Protein AF-A0A2N9M4E9-F1 (afdb_monomer_lite)

Secondary structure (DSSP, 8-state):
-HHHHHHHHHHHHHHHHHHHHHHHHHT-HHHHHHHHTTS-TTHHHHS-HHHHHHHHS-----TTSPPPP-EEE-TTSS-EEEGGGGTTTS----------

Sequence (100 aa):
MQILKSVVWYVALVYVLMLVALFGVMRQPALFGQVMSKVPRPLFMVIPFKQMWFLARSGHLQVGDPAPEFSLPTADRKARVRLSSFRGHKPVVLIFGSYT

Foldseek 3Di:
DVVVVVVVVVVVVVVVVVLVVLLVQLLPPVSNVVVVVPDDPVVPVVHPCVVSNCVSPPDPDDPPDDDDWDWAADPVNPDIDIPVVCPPPDDDDDDDDDPD

Structure (mmCIF, N/CA/C/O backbone):
data_AF-A0A2N9M4E9-F1
#
_entry.id   AF-A0A2N9M4E9-F1
#
loop_
_atom_site.group_PDB
_atom_site.id
_atom_site.type_symbol
_atom_site.label_atom_id
_atom_site.label_alt_id
_atom_site.label_comp_id
_atom_site.label_asym_id
_atom_site.label_entity_id
_atom_site.label_seq_id
_atom_site.pdbx_PDB_ins_code
_atom_site.Cartn_x
_atom_site.Cartn_y
_atom_site.Cartn_z
_atom_site.occupancy
_atom_site.B_iso_or_equiv
_atom_site.auth_seq_id
_atom_site.auth_comp_id
_atom_site.auth_asym_id
_atom_site.auth_atom_id
_atom_site.pdbx_PDB_model_num
ATOM 1 N N . MET A 1 1 ? 14.768 -7.145 -41.530 1.00 62.28 1 MET A N 1
ATOM 2 C CA . MET A 1 1 ? 14.087 -7.938 -40.474 1.00 62.28 1 MET A CA 1
ATOM 3 C C . MET A 1 1 ? 14.851 -8.004 -39.145 1.00 62.28 1 MET A C 1
ATOM 5 O O . MET A 1 1 ? 14.197 -8.018 -38.113 1.00 62.28 1 MET A O 1
ATOM 9 N N . GLN A 1 2 ? 16.193 -8.028 -39.117 1.00 78.44 2 GLN A N 1
ATOM 10 C CA . GLN A 1 2 ? 16.948 -8.081 -37.850 1.00 78.44 2 GLN A CA 1
ATOM 11 C C . GLN A 1 2 ? 16.884 -6.791 -37.016 1.00 78.44 2 GLN A C 1
ATOM 13 O O . GLN A 1 2 ? 16.671 -6.869 -35.814 1.00 78.44 2 GLN A O 1
ATOM 18 N N . ILE A 1 3 ? 16.959 -5.616 -37.648 1.00 82.81 3 ILE A N 1
ATOM 19 C CA . ILE A 1 3 ? 16.890 -4.319 -36.946 1.00 82.81 3 ILE A CA 1
ATOM 20 C C . ILE A 1 3 ? 15.565 -4.169 -36.184 1.00 82.81 3 ILE A C 1
ATOM 22 O O . ILE A 1 3 ? 15.564 -3.811 -35.012 1.00 82.81 3 ILE A O 1
ATOM 26 N N . LEU A 1 4 ? 14.443 -4.532 -36.815 1.00 86.75 4 LEU A N 1
ATOM 27 C CA . LEU A 1 4 ? 13.124 -4.499 -36.177 1.00 86.75 4 LEU A CA 1
ATOM 28 C C . LEU A 1 4 ? 13.061 -5.414 -34.944 1.00 86.75 4 LEU A C 1
ATOM 30 O O . LEU A 1 4 ? 12.515 -5.021 -33.919 1.00 86.75 4 LEU A O 1
ATOM 34 N N . LYS A 1 5 ? 13.666 -6.607 -35.015 1.00 87.94 5 LYS A N 1
ATOM 35 C CA . LYS A 1 5 ? 13.739 -7.533 -33.875 1.00 87.94 5 LYS A CA 1
ATOM 36 C C . LYS A 1 5 ? 14.551 -6.944 -32.721 1.00 87.94 5 LYS A C 1
ATOM 38 O O . LYS A 1 5 ? 14.109 -7.033 -31.582 1.00 87.94 5 LYS A O 1
ATOM 43 N N . SER A 1 6 ? 15.693 -6.319 -33.005 1.00 87.31 6 SER A N 1
ATOM 44 C CA . SER A 1 6 ? 16.509 -5.667 -31.975 1.00 87.31 6 SER A CA 1
ATOM 45 C C . SER A 1 6 ? 15.758 -4.513 -31.315 1.00 87.31 6 SER A C 1
ATOM 47 O O . SER A 1 6 ? 15.732 -4.430 -30.093 1.00 87.31 6 SER A O 1
ATOM 49 N N . VAL A 1 7 ? 15.083 -3.667 -32.101 1.00 92.50 7 VAL A N 1
ATOM 50 C CA . VAL A 1 7 ? 14.274 -2.554 -31.574 1.00 92.50 7 VAL A CA 1
ATOM 51 C C . VAL A 1 7 ? 13.167 -3.065 -30.654 1.00 92.50 7 VAL A C 1
ATOM 53 O O . VAL A 1 7 ? 13.020 -2.561 -29.544 1.00 92.50 7 VAL A O 1
ATOM 56 N N . VAL A 1 8 ? 12.432 -4.099 -31.070 1.00 93.69 8 VAL A N 1
ATOM 57 C CA . VAL A 1 8 ? 11.392 -4.717 -30.233 1.00 93.69 8 VAL A CA 1
ATOM 58 C C . VAL A 1 8 ? 11.981 -5.249 -28.926 1.00 93.69 8 VAL A C 1
ATOM 60 O O . VAL A 1 8 ? 11.409 -5.017 -27.863 1.00 93.69 8 VAL A O 1
ATOM 63 N N . TRP A 1 9 ? 13.147 -5.898 -28.975 1.00 94.69 9 TRP A N 1
ATOM 64 C CA . TRP A 1 9 ? 13.831 -6.378 -27.775 1.00 94.69 9 TRP A CA 1
ATOM 65 C C . TRP A 1 9 ? 14.260 -5.253 -26.834 1.00 94.69 9 TRP A C 1
ATOM 67 O O . TRP A 1 9 ? 14.056 -5.373 -25.628 1.00 94.69 9 TRP A O 1
ATOM 77 N N . TYR A 1 10 ? 14.800 -4.149 -27.355 1.00 94.94 10 TYR A N 1
ATOM 78 C CA . TYR A 1 10 ? 15.162 -2.992 -26.532 1.00 94.94 10 TYR A CA 1
ATOM 79 C C . TYR A 1 10 ? 13.940 -2.369 -25.860 1.00 94.94 10 TYR A C 1
ATOM 81 O O . TYR A 1 10 ? 13.980 -2.077 -24.666 1.00 94.94 10 TYR A O 1
ATOM 89 N N . VAL A 1 11 ? 12.838 -2.214 -26.595 1.00 94.31 11 VAL A N 1
ATOM 90 C CA . VAL A 1 11 ? 11.585 -1.694 -26.033 1.00 94.31 11 VAL A CA 1
ATOM 91 C C . VAL A 1 11 ? 11.056 -2.625 -24.942 1.00 94.31 11 VAL A C 1
ATOM 93 O O . VAL A 1 11 ? 10.702 -2.157 -23.861 1.00 94.31 11 VAL A O 1
ATOM 96 N N . ALA A 1 12 ? 11.058 -3.938 -25.183 1.00 94.12 12 ALA A N 1
ATOM 97 C CA . ALA A 1 12 ? 10.641 -4.924 -24.191 1.00 94.12 12 ALA A CA 1
ATOM 98 C C . ALA A 1 12 ? 11.530 -4.887 -22.937 1.00 94.12 12 ALA A C 1
ATOM 100 O O . ALA A 1 12 ? 11.011 -4.897 -21.823 1.00 94.12 12 ALA A O 1
ATOM 101 N N . LEU A 1 13 ? 12.852 -4.780 -23.099 1.00 96.19 13 LEU A N 1
ATOM 102 C CA . LEU A 1 13 ? 13.800 -4.677 -21.989 1.00 96.19 13 LEU A CA 1
ATOM 103 C C . LEU A 1 13 ? 13.524 -3.433 -21.136 1.00 96.19 13 LEU A C 1
ATOM 105 O O . LEU A 1 13 ? 13.402 -3.537 -19.917 1.00 96.19 13 LEU A O 1
ATOM 109 N N . VAL A 1 14 ? 13.385 -2.266 -21.771 1.00 95.12 14 VAL A N 1
ATOM 110 C CA . VAL A 1 14 ? 13.085 -1.004 -21.078 1.00 95.12 14 VAL A CA 1
ATOM 111 C C . VAL A 1 14 ? 11.746 -1.094 -20.351 1.00 95.12 14 VAL A C 1
ATOM 113 O O . VAL A 1 14 ? 11.646 -0.680 -19.196 1.00 95.12 14 VAL A O 1
ATOM 116 N N . TYR A 1 15 ? 10.732 -1.682 -20.987 1.00 92.06 15 TYR A N 1
ATOM 117 C CA . TYR A 1 15 ? 9.425 -1.885 -20.371 1.00 92.06 15 TYR A CA 1
ATOM 118 C C . TYR A 1 15 ? 9.510 -2.787 -19.132 1.00 92.06 15 TYR A C 1
ATOM 120 O O . TYR A 1 15 ? 8.998 -2.423 -18.076 1.00 92.06 15 TYR A O 1
ATOM 128 N N . VAL A 1 16 ? 10.211 -3.923 -19.213 1.00 94.81 16 VAL A N 1
ATOM 129 C CA . VAL A 1 16 ? 10.397 -4.834 -18.071 1.00 94.81 16 VAL A CA 1
ATOM 130 C C . VAL A 1 16 ? 11.172 -4.158 -16.940 1.00 94.81 16 VAL A C 1
ATOM 132 O O . VAL A 1 16 ? 10.758 -4.248 -15.785 1.00 94.81 16 VAL A O 1
ATOM 135 N N . LEU A 1 17 ? 12.250 -3.431 -17.247 1.00 95.50 17 LEU A N 1
ATOM 136 C CA . LEU A 1 17 ? 13.011 -2.676 -16.246 1.00 95.50 17 LEU A CA 1
ATOM 137 C C . LEU A 1 17 ? 12.142 -1.626 -15.547 1.00 95.50 17 LEU A C 1
ATOM 139 O O . LEU A 1 17 ? 12.187 -1.502 -14.322 1.00 95.50 17 LEU A O 1
ATOM 143 N N . MET A 1 18 ? 11.302 -0.918 -16.305 1.00 91.88 18 MET A N 1
ATOM 144 C CA . MET A 1 18 ? 10.340 0.033 -15.754 1.00 91.88 18 MET A CA 1
ATOM 145 C C . MET A 1 18 ? 9.340 -0.657 -14.814 1.00 91.88 18 MET A C 1
ATOM 147 O O . MET A 1 18 ? 9.084 -0.146 -13.722 1.00 91.88 18 MET A O 1
ATOM 151 N N . LEU A 1 19 ? 8.802 -1.824 -15.191 1.00 93.31 19 LEU A N 1
ATOM 152 C CA . LEU A 1 19 ? 7.891 -2.589 -14.333 1.00 93.31 19 LEU A CA 1
ATOM 153 C C . LEU A 1 19 ? 8.568 -3.035 -13.033 1.00 93.31 19 LEU A C 1
ATOM 155 O O . LEU A 1 19 ? 7.985 -2.875 -11.963 1.00 93.31 19 LEU A O 1
ATOM 159 N N . VAL A 1 20 ? 9.803 -3.540 -13.100 1.00 94.00 20 VAL A N 1
ATOM 160 C CA . VAL A 1 20 ? 10.569 -3.957 -11.914 1.00 94.00 20 VAL A CA 1
ATOM 161 C C . VAL A 1 20 ? 10.835 -2.770 -10.986 1.00 94.00 20 VAL A C 1
ATOM 163 O O . VAL A 1 20 ? 10.646 -2.886 -9.774 1.00 94.00 20 VAL A O 1
ATOM 166 N N . ALA A 1 21 ? 11.214 -1.612 -11.535 1.00 91.94 21 ALA A N 1
ATOM 167 C CA . ALA A 1 21 ? 11.437 -0.400 -10.751 1.00 91.94 21 ALA A CA 1
ATOM 168 C C . ALA A 1 21 ? 10.154 0.062 -10.039 1.00 91.94 21 ALA A C 1
ATOM 170 O O . ALA A 1 21 ? 10.166 0.303 -8.829 1.00 91.94 21 ALA A O 1
ATOM 171 N N . LEU A 1 22 ? 9.026 0.121 -10.757 1.00 91.19 22 LEU A N 1
ATOM 172 C CA . LEU A 1 22 ? 7.728 0.471 -10.172 1.00 91.19 22 LEU A CA 1
ATOM 173 C C . LEU A 1 22 ? 7.290 -0.537 -9.108 1.00 91.19 22 LEU A C 1
ATOM 175 O O . LEU A 1 22 ? 6.805 -0.141 -8.049 1.00 91.19 22 LEU A O 1
ATOM 179 N N . PHE A 1 23 ? 7.503 -1.829 -9.351 1.00 92.06 23 PHE A N 1
ATOM 180 C CA . PHE A 1 23 ? 7.202 -2.885 -8.392 1.00 92.06 23 PHE A CA 1
ATOM 181 C C . PHE A 1 23 ? 8.035 -2.747 -7.106 1.00 92.06 23 PHE A C 1
ATOM 183 O O . PHE A 1 23 ? 7.505 -2.885 -6.003 1.0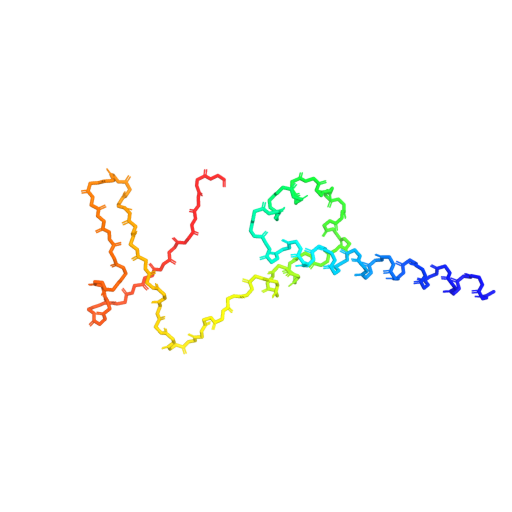0 92.06 23 PHE A O 1
ATOM 190 N N . GLY A 1 24 ? 9.319 -2.396 -7.226 1.00 91.69 24 GLY A N 1
ATOM 191 C CA . GLY A 1 24 ? 10.183 -2.086 -6.084 1.00 91.69 24 GLY A CA 1
ATOM 192 C C . GLY A 1 24 ? 9.688 -0.882 -5.278 1.00 91.69 24 GLY A C 1
ATOM 193 O O . GLY A 1 24 ? 9.607 -0.951 -4.052 1.00 91.69 24 GLY A O 1
ATOM 194 N N . VAL A 1 25 ? 9.274 0.190 -5.959 1.00 91.75 25 VAL A N 1
ATOM 195 C CA . VAL A 1 25 ? 8.684 1.378 -5.319 1.00 91.75 25 VAL A CA 1
ATOM 196 C C . VAL A 1 25 ? 7.388 1.033 -4.574 1.00 91.75 25 VAL A C 1
ATOM 198 O O . VAL A 1 25 ? 7.174 1.526 -3.469 1.00 91.75 25 VAL A O 1
ATOM 201 N N . MET A 1 26 ? 6.538 0.153 -5.116 1.00 90.44 26 MET A N 1
ATOM 202 C CA . MET A 1 26 ? 5.275 -0.247 -4.472 1.00 90.44 26 MET A CA 1
ATOM 203 C C . MET A 1 26 ? 5.453 -0.955 -3.124 1.00 90.44 26 MET A C 1
ATOM 205 O O . MET A 1 26 ? 4.568 -0.850 -2.266 1.00 90.44 26 MET A O 1
ATOM 209 N N . ARG A 1 27 ? 6.591 -1.634 -2.919 1.00 89.44 27 ARG A N 1
ATOM 210 C CA . ARG A 1 27 ? 6.945 -2.262 -1.635 1.00 89.44 27 ARG A CA 1
ATOM 211 C C . ARG A 1 27 ? 7.286 -1.238 -0.549 1.00 89.44 27 ARG A C 1
ATOM 213 O O . ARG A 1 27 ? 7.254 -1.577 0.630 1.00 89.44 27 ARG A O 1
ATOM 220 N N . GLN A 1 28 ? 7.584 0.010 -0.915 1.00 88.56 28 GLN A N 1
ATOM 221 C CA . GLN A 1 28 ? 7.965 1.065 0.021 1.00 88.56 28 GLN A CA 1
ATOM 222 C C . GLN A 1 28 ? 6.824 2.081 0.201 1.00 88.56 28 GLN A C 1
ATOM 224 O O . GLN A 1 28 ? 6.557 2.873 -0.703 1.00 88.56 28 GLN A O 1
ATOM 229 N N . PRO A 1 29 ? 6.146 2.127 1.364 1.00 80.81 29 PRO A N 1
ATOM 230 C CA . PRO A 1 29 ? 4.952 2.957 1.540 1.00 80.81 29 PRO A CA 1
ATOM 231 C C . PRO A 1 29 ? 5.210 4.464 1.381 1.00 80.81 29 PRO A C 1
ATOM 233 O O . PRO A 1 29 ? 4.358 5.157 0.833 1.00 80.81 29 PRO A O 1
ATOM 236 N N . ALA A 1 30 ? 6.376 4.966 1.803 1.00 84.06 30 ALA A N 1
ATOM 237 C CA . ALA A 1 30 ? 6.710 6.390 1.712 1.00 84.06 30 ALA A CA 1
ATOM 238 C C . ALA A 1 30 ? 6.990 6.848 0.268 1.00 84.06 30 ALA A C 1
ATOM 240 O O . ALA A 1 30 ? 6.450 7.860 -0.180 1.00 84.06 30 ALA A O 1
ATOM 241 N N . LEU A 1 31 ? 7.803 6.091 -0.479 1.00 86.50 31 LEU A N 1
ATOM 242 C CA . LEU A 1 31 ? 8.146 6.430 -1.866 1.00 86.50 31 LEU A CA 1
ATOM 243 C C . LEU A 1 31 ? 6.969 6.229 -2.816 1.00 86.50 31 LEU A C 1
ATOM 245 O O . LEU A 1 31 ? 6.819 6.975 -3.781 1.00 86.50 31 LEU A O 1
ATOM 249 N N . PHE A 1 32 ? 6.118 5.248 -2.525 1.00 86.50 32 PHE A N 1
ATOM 250 C CA . PHE A 1 32 ? 4.967 4.917 -3.345 1.00 86.50 32 PHE A CA 1
ATOM 251 C C . PHE A 1 32 ? 4.077 6.138 -3.638 1.00 86.50 32 PHE A C 1
ATOM 253 O O . PHE A 1 32 ? 3.821 6.436 -4.805 1.00 86.50 32 PHE A O 1
ATOM 260 N N . GLY A 1 33 ? 3.658 6.883 -2.608 1.00 84.31 33 GLY A N 1
ATOM 261 C CA . GLY A 1 33 ? 2.801 8.061 -2.797 1.00 84.31 33 GLY A CA 1
ATOM 262 C C . GLY A 1 33 ? 3.488 9.175 -3.597 1.00 84.31 33 GLY A C 1
ATOM 263 O O . GLY A 1 33 ? 2.891 9.770 -4.497 1.00 84.31 33 GLY A O 1
ATOM 264 N N . GLN A 1 34 ? 4.774 9.411 -3.326 1.00 88.06 34 GLN A N 1
ATOM 265 C CA . GLN A 1 34 ? 5.566 10.435 -4.014 1.00 88.06 34 GLN A CA 1
ATOM 266 C C . GLN A 1 34 ? 5.761 10.131 -5.502 1.00 88.06 34 GLN A C 1
ATOM 268 O O . GLN A 1 34 ? 5.704 11.042 -6.325 1.00 88.06 34 GLN A O 1
ATOM 273 N N . VAL A 1 35 ? 5.978 8.864 -5.858 1.00 89.75 35 VAL A N 1
ATOM 274 C CA . VAL A 1 35 ? 6.159 8.451 -7.253 1.00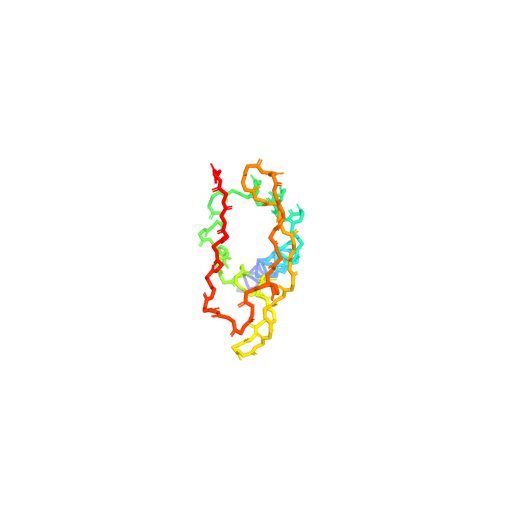 89.75 35 VAL A CA 1
ATOM 275 C C . VAL A 1 35 ? 4.818 8.402 -7.978 1.00 89.75 35 VAL A C 1
ATOM 277 O O . VAL A 1 35 ? 4.696 8.985 -9.052 1.00 89.75 35 VAL A O 1
ATOM 280 N N . MET A 1 36 ? 3.790 7.7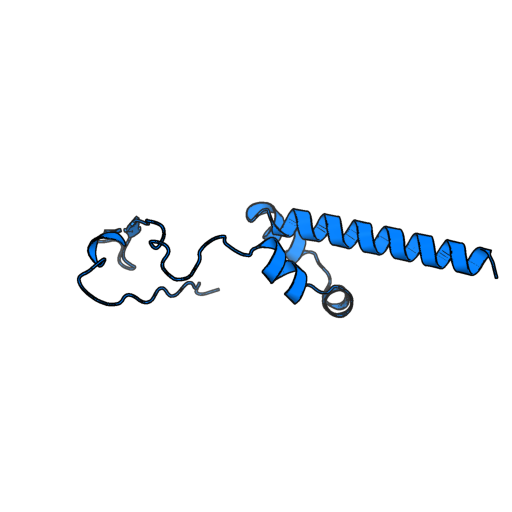78 -7.393 1.00 86.94 36 MET A N 1
ATOM 281 C CA . MET A 1 36 ? 2.493 7.614 -8.064 1.00 86.94 36 MET A CA 1
ATOM 282 C C . MET A 1 36 ? 1.764 8.929 -8.317 1.00 86.94 36 MET A C 1
ATOM 284 O O . MET A 1 36 ? 1.095 9.049 -9.338 1.00 86.94 36 MET A O 1
ATOM 288 N N . SER A 1 37 ? 1.939 9.937 -7.456 1.00 88.19 37 SER A N 1
ATOM 289 C CA . SER A 1 37 ? 1.393 11.283 -7.698 1.00 88.19 37 SER A CA 1
ATOM 290 C C . SER A 1 37 ? 1.907 11.937 -8.989 1.00 88.19 37 SER A C 1
ATOM 292 O O . SER A 1 37 ? 1.257 12.836 -9.517 1.00 88.19 37 SER A O 1
ATOM 294 N N . LYS A 1 38 ? 3.048 11.475 -9.521 1.00 89.56 38 LYS A N 1
ATOM 295 C CA . LYS A 1 38 ? 3.667 11.985 -10.752 1.00 89.56 38 LYS A CA 1
ATOM 296 C C . LYS A 1 38 ? 3.420 11.095 -11.968 1.00 89.56 38 LYS A C 1
ATOM 298 O O . LYS A 1 38 ? 3.810 11.474 -13.069 1.00 89.56 38 LYS A O 1
ATOM 303 N N . VAL A 1 39 ? 2.814 9.918 -11.795 1.00 87.06 39 VAL A N 1
ATOM 304 C CA . VAL A 1 39 ? 2.570 8.991 -12.906 1.00 87.06 39 VAL A CA 1
ATOM 305 C C . VAL A 1 39 ? 1.433 9.536 -13.785 1.00 87.06 39 VAL A C 1
ATOM 307 O O . VAL A 1 39 ? 0.315 9.724 -13.299 1.00 87.06 39 VAL A O 1
ATOM 310 N N . PRO A 1 40 ? 1.672 9.774 -15.089 1.00 89.81 40 PRO A N 1
ATOM 311 C CA . PRO A 1 40 ? 0.637 10.213 -16.020 1.00 89.81 40 PRO A CA 1
ATOM 312 C C . PRO A 1 40 ? -0.495 9.191 -16.167 1.00 89.81 40 PRO A C 1
ATOM 314 O O . PRO A 1 40 ? -0.249 7.991 -16.272 1.00 89.81 40 PRO A O 1
ATOM 317 N N . ARG A 1 41 ? -1.739 9.667 -16.310 1.00 86.38 41 ARG A N 1
ATOM 318 C CA . ARG A 1 41 ? -2.925 8.806 -16.507 1.00 86.38 41 ARG A CA 1
ATOM 319 C C . ARG A 1 41 ? -2.810 7.801 -17.670 1.00 86.38 41 ARG A C 1
ATOM 321 O O . ARG A 1 41 ? -3.228 6.664 -17.474 1.00 86.38 41 ARG A O 1
ATOM 328 N N . PRO A 1 42 ? -2.232 8.135 -18.842 1.00 89.94 42 PRO A N 1
ATOM 329 C CA . PRO A 1 42 ? -2.112 7.174 -19.943 1.00 89.94 42 PRO A CA 1
ATOM 330 C C . PRO A 1 42 ? -1.301 5.921 -19.591 1.00 89.94 42 PRO A C 1
ATOM 332 O O . PRO A 1 42 ? -1.603 4.833 -20.076 1.00 89.94 42 PRO A O 1
ATOM 335 N N . LEU A 1 43 ? -0.313 6.036 -18.695 1.00 87.94 43 LEU A N 1
ATOM 336 C CA . LEU A 1 43 ? 0.473 4.883 -18.249 1.00 87.94 43 LEU A CA 1
ATOM 337 C C . LEU A 1 43 ? -0.381 3.865 -17.489 1.00 87.94 43 LEU A C 1
ATOM 339 O O . LEU A 1 43 ? -0.059 2.681 -17.525 1.00 87.94 43 LEU A O 1
ATOM 343 N N . PHE A 1 44 ? -1.499 4.276 -16.881 1.00 84.56 44 PHE A N 1
ATOM 344 C CA . PHE A 1 44 ? -2.414 3.356 -16.202 1.00 84.56 44 PHE A CA 1
ATOM 345 C C . PHE A 1 44 ? -3.133 2.389 -17.147 1.00 84.56 44 PHE A C 1
ATOM 347 O O . PHE A 1 44 ? -3.609 1.355 -16.690 1.00 84.56 44 PHE A O 1
ATOM 354 N N . MET A 1 45 ? -3.187 2.689 -18.449 1.00 87.00 45 MET A N 1
ATOM 355 C CA . MET A 1 45 ? -3.742 1.775 -19.454 1.00 87.00 45 MET A CA 1
ATOM 356 C C . MET A 1 45 ? -2.727 0.720 -19.907 1.00 87.00 45 MET A C 1
ATOM 358 O O . MET A 1 45 ? -3.110 -0.385 -20.274 1.00 87.00 45 MET A O 1
ATOM 362 N N . VAL A 1 46 ? -1.435 1.061 -19.891 1.00 89.56 46 VAL A N 1
ATOM 363 C CA . VAL A 1 46 ? -0.355 0.213 -20.428 1.00 89.56 46 VAL A CA 1
ATOM 364 C C . VAL A 1 46 ? 0.279 -0.653 -19.341 1.00 89.56 46 VAL A C 1
ATOM 366 O O . VAL A 1 46 ? 0.768 -1.752 -19.599 1.00 89.56 46 VAL A O 1
ATOM 369 N N . ILE A 1 47 ? 0.313 -0.146 -18.114 1.00 90.00 47 ILE A N 1
ATOM 370 C CA . ILE A 1 47 ? 0.951 -0.810 -16.986 1.00 90.00 47 ILE A CA 1
ATOM 371 C C . ILE A 1 47 ? -0.109 -1.578 -16.185 1.00 90.00 47 ILE A C 1
ATOM 373 O O . ILE A 1 47 ? -1.124 -0.991 -15.801 1.00 90.00 47 ILE A O 1
ATOM 377 N N . PRO A 1 48 ? 0.135 -2.856 -15.837 1.00 91.25 48 PRO A N 1
ATOM 378 C CA . PRO A 1 48 ? -0.777 -3.667 -15.031 1.00 91.25 48 PRO A CA 1
ATOM 379 C C . PRO A 1 48 ? -0.722 -3.276 -13.540 1.00 91.25 48 PRO A C 1
ATOM 381 O O . PRO A 1 48 ? -0.340 -4.068 -12.675 1.00 91.25 48 PRO A O 1
ATOM 384 N N . PHE A 1 49 ? -1.082 -2.028 -13.217 1.00 87.62 49 PHE A N 1
ATOM 385 C CA . PHE A 1 49 ? -0.986 -1.475 -11.861 1.00 87.62 49 PHE A CA 1
ATOM 386 C C . PHE A 1 49 ? -1.777 -2.286 -10.839 1.00 87.62 49 PHE A C 1
ATOM 388 O O . PHE A 1 49 ? -1.274 -2.520 -9.746 1.00 87.62 49 PHE A O 1
ATOM 395 N N . LYS A 1 50 ? -2.986 -2.744 -11.190 1.00 85.62 50 LYS A N 1
ATOM 396 C CA . LYS A 1 50 ? -3.837 -3.536 -10.292 1.00 85.62 50 LYS A CA 1
ATOM 397 C C . LYS A 1 50 ? -3.110 -4.804 -9.837 1.00 85.62 50 LYS A C 1
ATOM 399 O O . LYS A 1 50 ? -3.009 -5.060 -8.644 1.00 85.62 50 LYS A O 1
ATOM 404 N N . GLN A 1 51 ? -2.571 -5.572 -10.779 1.00 89.94 51 GLN A N 1
ATOM 405 C CA . GLN A 1 51 ? -1.871 -6.824 -10.506 1.00 89.94 51 GLN A CA 1
ATOM 406 C C . GLN A 1 51 ? -0.596 -6.574 -9.697 1.00 89.94 51 GLN A C 1
ATOM 408 O O . GLN A 1 51 ? -0.390 -7.211 -8.666 1.00 89.94 51 GLN A O 1
ATOM 413 N N . MET A 1 52 ? 0.226 -5.609 -10.122 1.00 91.19 52 MET A N 1
ATOM 414 C CA . MET A 1 52 ? 1.453 -5.260 -9.403 1.00 91.19 52 MET A CA 1
ATOM 415 C C . MET A 1 52 ? 1.167 -4.805 -7.975 1.00 91.19 52 MET A C 1
ATOM 417 O O . MET A 1 52 ? 1.899 -5.182 -7.070 1.00 91.19 52 MET A O 1
ATOM 421 N N . TRP A 1 53 ? 0.085 -4.059 -7.754 1.00 86.81 53 TRP A N 1
ATOM 422 C CA . TRP A 1 53 ? -0.307 -3.597 -6.429 1.00 86.81 53 TRP A CA 1
ATOM 423 C C . TRP A 1 53 ? -0.621 -4.751 -5.484 1.00 86.81 53 TRP A C 1
ATOM 425 O O . TRP A 1 53 ? -0.068 -4.812 -4.386 1.00 86.81 53 TRP A O 1
ATOM 435 N N . PHE A 1 54 ? -1.504 -5.663 -5.903 1.00 88.06 54 PHE A N 1
ATOM 436 C CA . PHE A 1 54 ? -1.901 -6.801 -5.074 1.00 88.06 54 PHE A CA 1
ATOM 437 C C . PHE A 1 54 ? -0.715 -7.714 -4.762 1.00 88.06 54 PHE A C 1
ATOM 439 O O . PHE A 1 54 ? -0.616 -8.197 -3.642 1.00 88.06 54 PHE A O 1
ATOM 446 N N . LEU A 1 55 ? 0.209 -7.895 -5.711 1.00 89.38 55 LEU A N 1
ATOM 447 C CA . LEU A 1 55 ? 1.406 -8.717 -5.519 1.00 89.38 55 LEU A CA 1
ATOM 448 C C . LEU A 1 55 ? 2.487 -8.022 -4.679 1.00 89.38 55 LEU A C 1
ATOM 450 O O . LEU A 1 55 ? 3.121 -8.652 -3.841 1.00 89.38 55 LEU A O 1
ATOM 454 N N . ALA A 1 56 ? 2.733 -6.728 -4.891 1.00 89.50 56 ALA A N 1
ATOM 455 C CA . ALA A 1 56 ? 3.780 -5.998 -4.175 1.00 89.50 56 ALA A CA 1
ATOM 456 C C . ALA A 1 56 ? 3.401 -5.703 -2.719 1.00 89.50 56 ALA A C 1
ATOM 458 O O . ALA A 1 56 ? 4.286 -5.527 -1.882 1.00 89.50 56 ALA A O 1
ATOM 459 N N . ARG A 1 57 ? 2.096 -5.603 -2.431 1.00 86.88 57 ARG A N 1
ATOM 460 C CA . ARG A 1 57 ? 1.554 -5.201 -1.125 1.00 86.88 57 ARG A CA 1
ATOM 461 C C . ARG A 1 57 ? 0.723 -6.293 -0.457 1.00 86.88 57 ARG A C 1
ATOM 463 O O . ARG A 1 57 ? 0.024 -5.999 0.512 1.00 86.88 57 ARG A O 1
ATOM 470 N N . SER A 1 58 ? 0.779 -7.529 -0.953 1.00 87.50 58 SER A N 1
ATOM 471 C CA . SER A 1 58 ? 0.187 -8.665 -0.252 1.00 87.50 58 SER A CA 1
ATOM 472 C C . SER A 1 58 ? 0.829 -8.785 1.128 1.00 87.50 58 SER A C 1
ATOM 474 O O . SER A 1 58 ? 2.053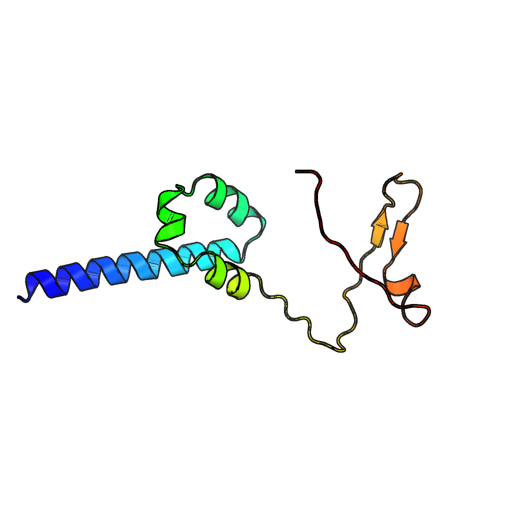 -8.862 1.248 1.00 87.50 58 SER A O 1
ATOM 476 N N . GLY A 1 59 ? 0.005 -8.783 2.174 1.00 87.56 59 GLY A N 1
ATOM 477 C CA . GLY A 1 59 ? 0.454 -9.190 3.499 1.00 87.56 59 GLY A CA 1
ATOM 478 C C . GLY A 1 59 ? 0.744 -10.692 3.542 1.00 87.56 59 GLY A C 1
ATOM 479 O O . GLY A 1 59 ? 0.443 -11.423 2.602 1.00 87.56 59 GLY A O 1
ATOM 480 N N . HIS A 1 60 ? 1.291 -11.152 4.663 1.00 90.62 60 HIS A N 1
ATOM 481 C CA . HIS A 1 60 ? 1.579 -12.572 4.903 1.00 90.62 60 HIS A CA 1
ATOM 482 C C . HIS A 1 60 ? 0.527 -13.250 5.797 1.00 90.62 60 HIS A C 1
ATOM 484 O O . HIS A 1 60 ? 0.734 -14.380 6.220 1.00 90.62 60 HIS A O 1
ATOM 490 N N . LEU A 1 61 ? -0.568 -12.548 6.117 1.00 91.88 61 LEU A N 1
ATOM 491 C CA . LEU A 1 61 ? -1.601 -13.029 7.031 1.00 91.88 61 LEU A CA 1
ATOM 492 C C . LEU A 1 61 ? -2.502 -14.051 6.330 1.00 91.88 61 LEU A C 1
ATOM 494 O O . LEU A 1 61 ? -3.042 -13.770 5.258 1.00 91.88 61 LEU A O 1
ATOM 498 N N . GLN A 1 62 ? -2.685 -15.205 6.955 1.00 94.44 62 GLN A N 1
ATOM 499 C CA . GLN A 1 62 ? -3.504 -16.311 6.473 1.00 94.44 62 GLN A CA 1
ATOM 500 C C . GLN A 1 62 ? -4.745 -16.504 7.351 1.00 94.44 62 GLN A C 1
ATOM 502 O O . GLN A 1 62 ? -4.856 -15.977 8.460 1.00 94.44 62 GLN A O 1
ATOM 507 N N . VAL A 1 63 ? -5.723 -17.258 6.846 1.00 94.69 63 VAL A N 1
ATOM 508 C CA . VAL A 1 63 ? -6.920 -17.605 7.622 1.00 94.69 63 VAL A CA 1
ATOM 509 C C . VAL A 1 63 ? -6.512 -18.473 8.811 1.00 94.69 63 VAL A C 1
ATOM 511 O O . VAL A 1 63 ? -5.857 -19.495 8.636 1.00 94.69 63 VAL A O 1
ATOM 514 N N . GLY A 1 64 ? -6.927 -18.068 10.011 1.00 93.31 64 GLY A N 1
ATOM 515 C CA . GLY A 1 64 ? -6.563 -18.730 11.266 1.00 93.31 64 GLY A CA 1
ATOM 516 C C . GLY A 1 64 ? -5.369 -18.095 11.980 1.00 93.31 64 GLY A C 1
ATOM 517 O O . GLY A 1 64 ? -5.225 -18.308 13.183 1.00 93.31 64 GLY A O 1
ATOM 518 N N . ASP A 1 65 ? -4.576 -17.260 11.297 1.00 94.44 65 ASP A N 1
ATOM 519 C CA . ASP A 1 65 ? -3.506 -16.515 11.957 1.00 94.44 65 ASP A CA 1
ATOM 520 C C . ASP A 1 65 ? -4.083 -15.547 13.001 1.00 94.44 65 ASP A C 1
ATOM 522 O O . ASP A 1 65 ? -5.123 -14.909 12.774 1.00 94.44 65 ASP A O 1
ATOM 526 N N . PRO A 1 66 ? -3.406 -15.367 14.148 1.00 91.62 66 PRO A N 1
ATOM 527 C CA . PRO A 1 66 ? -3.790 -14.339 15.097 1.00 91.62 66 PRO A CA 1
ATOM 528 C C . PRO A 1 66 ? -3.652 -12.957 14.447 1.00 91.62 66 PRO A C 1
ATOM 530 O O . PRO A 1 66 ? -2.588 -12.584 13.952 1.00 91.62 66 PRO A O 1
ATOM 533 N N . ALA A 1 67 ? -4.726 -12.165 14.490 1.00 92.94 67 ALA A N 1
ATOM 534 C CA . ALA A 1 67 ? -4.702 -10.801 13.972 1.00 92.94 67 ALA A CA 1
ATOM 535 C C . ALA A 1 67 ? -3.592 -9.973 14.664 1.00 92.94 67 ALA A C 1
ATOM 537 O O . ALA A 1 67 ? -3.541 -9.984 15.904 1.00 92.94 67 ALA A O 1
ATOM 538 N N . PRO A 1 68 ? -2.736 -9.246 13.912 1.00 93.56 68 PRO A N 1
ATOM 539 C CA . PRO A 1 68 ? -1.640 -8.460 14.476 1.00 93.56 68 PRO A CA 1
ATOM 540 C C . PRO A 1 68 ? -2.118 -7.448 15.516 1.00 93.56 68 PRO A C 1
ATOM 542 O O . PRO A 1 68 ? -3.166 -6.822 15.360 1.00 93.56 68 PRO A O 1
ATOM 545 N N . GLU A 1 69 ? -1.345 -7.280 16.588 1.00 95.38 69 GLU A N 1
ATOM 546 C CA . GLU A 1 69 ? -1.721 -6.374 17.669 1.00 95.38 69 GLU A CA 1
ATOM 547 C C . GLU A 1 69 ? -1.624 -4.908 17.237 1.00 95.38 69 GLU A C 1
ATOM 549 O O . GLU A 1 69 ? -0.658 -4.488 16.600 1.00 95.38 69 GLU A O 1
ATOM 554 N N . PHE A 1 70 ? -2.599 -4.105 17.659 1.00 95.69 70 PHE A N 1
ATOM 555 C CA . PHE A 1 70 ? -2.509 -2.653 17.605 1.00 95.69 70 PHE A CA 1
ATOM 556 C C . PHE A 1 70 ? -3.181 -2.027 18.826 1.00 95.69 70 PHE A C 1
ATOM 558 O O . PHE A 1 70 ? -4.070 -2.609 19.449 1.00 95.69 70 PHE A O 1
ATOM 565 N N . SER A 1 71 ? -2.762 -0.802 19.140 1.00 97.06 71 SER A N 1
ATOM 566 C CA . SER A 1 71 ? -3.359 0.039 20.172 1.00 97.06 71 SER A CA 1
ATOM 567 C C . SER A 1 71 ? -3.624 1.411 19.571 1.00 97.06 71 SER A C 1
ATOM 569 O O . SER A 1 71 ? -2.689 2.185 19.373 1.00 97.06 71 SER A O 1
ATOM 571 N N . LEU A 1 72 ? -4.886 1.718 19.286 1.00 96.69 72 LEU A N 1
ATOM 572 C CA . LEU A 1 72 ? -5.281 2.960 18.620 1.00 96.69 72 LEU A CA 1
ATOM 573 C C . LEU A 1 72 ? -6.084 3.853 19.571 1.00 96.69 72 LEU A C 1
ATOM 575 O O . LEU A 1 72 ? -6.827 3.334 20.406 1.00 96.69 72 LEU A O 1
ATOM 579 N N . PRO A 1 73 ? -5.945 5.186 19.489 1.00 97.12 73 PRO A N 1
ATOM 580 C CA . PRO A 1 73 ? -6.850 6.086 20.186 1.00 97.12 73 PRO A CA 1
ATOM 581 C C . PRO A 1 73 ? -8.264 5.979 19.601 1.00 97.12 73 PRO A C 1
ATOM 583 O O . PRO A 1 73 ? -8.439 5.712 18.412 1.00 97.12 73 PRO A O 1
ATOM 586 N N . THR A 1 74 ? -9.274 6.223 20.429 1.00 95.69 74 THR A N 1
ATOM 587 C CA . THR A 1 74 ? -10.645 6.435 19.956 1.00 95.69 74 THR A CA 1
ATOM 588 C C . THR A 1 74 ? -10.735 7.712 19.117 1.00 95.69 74 THR A C 1
ATOM 590 O O . THR A 1 74 ? -9.865 8.583 19.195 1.00 95.69 74 THR A O 1
ATOM 593 N N . ALA A 1 75 ? -11.791 7.846 18.308 1.00 92.50 75 ALA A N 1
ATOM 594 C CA . ALA A 1 75 ? -11.979 9.017 17.444 1.00 92.50 75 ALA A CA 1
ATOM 595 C C . ALA A 1 75 ? -12.012 10.341 18.236 1.00 92.50 75 ALA A C 1
ATOM 597 O O . ALA A 1 75 ? -11.449 11.340 17.798 1.00 92.50 75 ALA A O 1
ATOM 598 N N . ASP A 1 76 ? -12.598 10.323 19.435 1.00 95.50 76 ASP A N 1
ATOM 599 C CA . ASP A 1 76 ? -12.626 11.445 20.381 1.00 95.50 76 ASP A CA 1
ATOM 600 C C . ASP A 1 76 ? -11.331 11.599 21.205 1.00 95.50 76 ASP A C 1
ATOM 602 O O . ASP A 1 76 ? -11.213 12.526 22.004 1.00 95.50 76 ASP A O 1
ATOM 606 N N . ARG A 1 77 ? -10.355 10.700 21.018 1.00 95.25 77 ARG A N 1
ATOM 607 C CA . ARG A 1 77 ? -9.047 10.640 21.696 1.00 95.25 77 ARG A CA 1
ATOM 608 C C . ARG A 1 77 ? -9.098 10.503 23.220 1.00 95.25 77 ARG A C 1
ATOM 610 O O . ARG A 1 77 ? -8.063 10.646 23.867 1.00 95.25 77 ARG A O 1
ATOM 617 N N . LYS A 1 78 ? -10.260 10.202 23.804 1.00 97.62 78 LYS A N 1
ATOM 618 C CA . LYS A 1 78 ? -10.415 10.065 25.263 1.00 97.62 78 LYS A CA 1
ATOM 619 C C . LYS A 1 78 ? -9.936 8.721 25.798 1.00 97.62 78 LYS A C 1
ATOM 621 O O . LYS A 1 78 ? -9.643 8.607 26.983 1.00 97.62 78 LYS A O 1
ATOM 626 N N . ALA A 1 79 ? -9.848 7.709 24.941 1.00 96.88 79 ALA A N 1
ATOM 627 C CA . ALA A 1 79 ? -9.423 6.375 25.324 1.00 96.88 79 ALA A CA 1
ATOM 628 C C . ALA A 1 79 ? -8.504 5.753 24.269 1.00 96.88 79 ALA A C 1
ATOM 630 O O . ALA A 1 79 ? -8.317 6.274 23.167 1.00 96.88 79 ALA A O 1
ATOM 631 N N . ARG A 1 80 ? -7.926 4.603 24.620 1.00 97.25 80 ARG A N 1
ATOM 632 C CA . ARG A 1 80 ? -7.225 3.718 23.690 1.00 97.25 80 ARG A CA 1
ATOM 633 C C . ARG A 1 80 ? -7.921 2.370 23.649 1.00 97.25 80 ARG A C 1
ATOM 635 O O . ARG A 1 80 ? -8.317 1.840 24.681 1.00 97.25 80 ARG A O 1
ATOM 642 N N . VAL A 1 81 ? -8.011 1.812 22.452 1.00 96.00 81 VAL A N 1
ATOM 643 C CA . VAL A 1 81 ? -8.551 0.483 22.186 1.00 96.00 81 VAL A CA 1
ATOM 644 C C . VAL A 1 81 ? -7.403 -0.410 21.733 1.00 96.00 81 VAL A C 1
ATOM 646 O O . VAL A 1 81 ? -6.684 -0.075 20.789 1.00 96.00 81 VAL A O 1
ATOM 649 N N . ARG A 1 82 ? -7.229 -1.543 22.416 1.00 96.38 82 ARG A N 1
ATOM 650 C CA . ARG A 1 82 ? -6.310 -2.614 22.016 1.00 96.38 82 ARG A CA 1
ATOM 651 C C . ARG A 1 82 ? -7.092 -3.726 21.340 1.00 96.38 82 ARG A C 1
ATOM 653 O 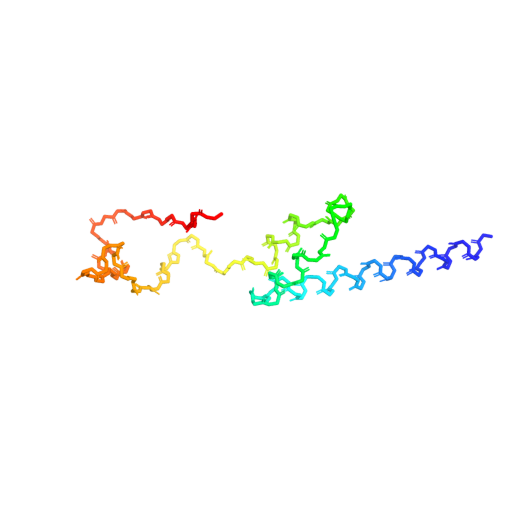O . ARG A 1 82 ? -8.137 -4.120 21.846 1.00 96.38 82 ARG A O 1
ATOM 660 N N . LEU A 1 83 ? -6.586 -4.261 20.232 1.00 95.38 83 LEU A N 1
ATOM 661 C CA . LEU A 1 83 ? -7.282 -5.336 19.519 1.00 95.38 83 LEU A CA 1
ATOM 662 C C . LEU A 1 83 ? -7.442 -6.589 20.394 1.00 95.38 83 LEU A C 1
ATOM 664 O O . LEU A 1 83 ? -8.498 -7.225 20.395 1.00 95.38 83 LEU A O 1
ATOM 668 N N . SER A 1 8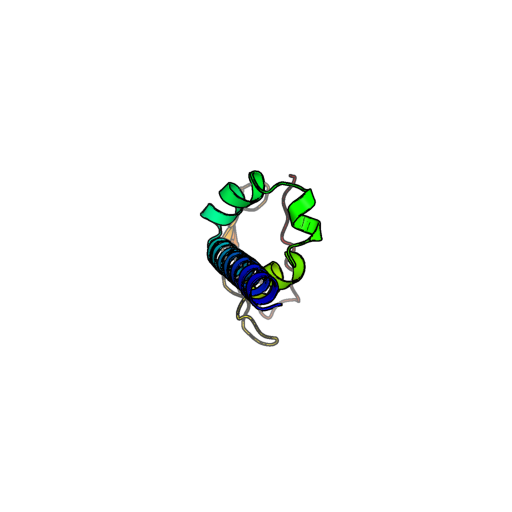4 ? -6.410 -6.917 21.174 1.00 93.88 84 SER A N 1
ATOM 669 C CA . SER A 1 84 ? -6.402 -8.064 22.087 1.00 93.88 84 SER A CA 1
ATOM 670 C C . SER A 1 84 ? -7.562 -8.091 23.082 1.00 93.88 84 SER A C 1
ATOM 672 O O . SER A 1 84 ? -7.979 -9.186 23.451 1.00 93.88 84 SER A O 1
ATOM 674 N N . SER A 1 85 ? -8.138 -6.946 23.473 1.00 94.69 85 SER A N 1
ATOM 675 C CA . SER A 1 85 ? -9.229 -6.916 24.459 1.00 94.69 85 SER A CA 1
ATOM 676 C C . SER A 1 85 ? -10.548 -7.499 23.942 1.00 94.69 85 SER A C 1
ATOM 678 O O . SER A 1 85 ? -11.479 -7.670 24.721 1.00 94.69 85 SER A O 1
ATOM 680 N N . PHE A 1 86 ? -10.655 -7.789 22.642 1.00 94.56 86 PHE A N 1
ATOM 681 C CA . PHE A 1 86 ? -11.838 -8.420 22.050 1.00 94.56 86 PHE A CA 1
ATOM 682 C C . PHE A 1 86 ? -11.652 -9.906 21.725 1.00 94.56 86 PHE A C 1
ATOM 684 O O . PHE A 1 86 ? -12.640 -10.600 21.468 1.00 94.56 86 PHE A O 1
ATOM 691 N N . ARG A 1 87 ? -10.410 -10.413 21.721 1.00 91.25 87 ARG A N 1
ATOM 692 C CA . ARG A 1 87 ? -10.118 -11.805 21.338 1.00 91.25 87 ARG A CA 1
ATOM 693 C C . ARG A 1 87 ? -10.871 -12.776 22.250 1.00 91.25 87 ARG A C 1
ATOM 695 O O . ARG A 1 87 ? -10.860 -12.607 23.463 1.00 91.25 87 ARG A O 1
ATOM 702 N N . GLY A 1 88 ? -11.543 -13.769 21.669 1.00 90.44 88 GLY A N 1
ATOM 703 C CA . GLY A 1 88 ? -12.294 -14.795 22.410 1.00 90.44 88 GLY A CA 1
ATOM 704 C C . GLY A 1 88 ? -13.624 -14.339 23.025 1.00 90.44 88 GLY A C 1
ATOM 705 O O . GLY A 1 88 ? -14.359 -15.178 23.528 1.00 90.44 88 GLY A O 1
ATOM 706 N N . HIS A 1 89 ? -13.962 -13.046 22.962 1.00 94.06 89 HIS A N 1
ATOM 707 C CA . HIS A 1 89 ? -15.197 -12.518 23.554 1.00 94.06 89 HIS A CA 1
ATOM 708 C C . HIS A 1 89 ? -16.298 -12.313 22.510 1.00 94.06 89 HIS A C 1
ATOM 710 O O . HIS A 1 89 ? -17.473 -12.526 22.796 1.00 94.06 89 HIS A O 1
ATOM 716 N N . LYS A 1 90 ? -15.931 -11.870 21.300 1.00 92.62 90 LYS A N 1
ATOM 717 C CA . LYS A 1 90 ? -16.857 -11.645 20.181 1.00 92.62 90 LYS A CA 1
ATOM 718 C C . LYS A 1 90 ? -16.116 -11.560 18.842 1.00 92.62 90 LYS A C 1
ATOM 720 O O . LYS A 1 90 ? -14.932 -11.213 18.837 1.00 92.62 90 LYS A O 1
ATOM 725 N N . PRO A 1 91 ? -16.793 -11.813 17.708 1.00 93.75 91 PRO A N 1
ATOM 726 C CA . PRO A 1 91 ? -16.251 -11.497 16.391 1.00 93.75 91 PRO A CA 1
ATOM 727 C C . PRO A 1 91 ? -15.945 -9.998 16.257 1.00 93.75 91 PRO A C 1
ATOM 729 O O . PRO A 1 91 ? -16.686 -9.153 16.764 1.00 93.75 91 PRO A O 1
ATOM 732 N N . VAL A 1 92 ? -14.858 -9.668 15.559 1.00 94.75 92 VAL A N 1
ATOM 733 C CA . VAL A 1 92 ? -14.413 -8.288 15.319 1.00 94.75 92 VAL A CA 1
ATOM 734 C C . VAL A 1 92 ? -14.205 -8.083 13.827 1.00 94.75 92 VAL A C 1
ATOM 736 O O . VAL A 1 92 ? -13.550 -8.892 13.176 1.00 94.75 92 VAL A O 1
ATOM 739 N N . VAL A 1 93 ? -14.726 -6.975 13.303 1.00 95.31 93 VAL A N 1
ATOM 740 C CA . VAL A 1 93 ? -14.503 -6.535 11.922 1.00 95.31 93 VAL A CA 1
ATOM 741 C C . VAL A 1 93 ? -13.595 -5.309 11.942 1.00 95.31 93 VAL A C 1
ATOM 743 O O . VAL A 1 93 ? -13.837 -4.371 12.700 1.00 95.31 93 VAL A O 1
ATOM 746 N N . LEU A 1 94 ? -12.549 -5.317 11.114 1.00 94.25 94 LEU A N 1
ATOM 747 C CA . LEU A 1 94 ? -11.630 -4.191 10.945 1.00 94.25 94 LEU A CA 1
ATOM 748 C C . LEU A 1 94 ? -11.937 -3.466 9.635 1.00 94.25 94 LEU A C 1
ATOM 750 O O . LEU A 1 94 ? -11.933 -4.080 8.571 1.00 94.25 94 LEU A O 1
ATOM 754 N N . ILE A 1 95 ? -12.175 -2.158 9.719 1.00 94.31 95 ILE A N 1
ATOM 755 C CA . ILE A 1 95 ? -12.418 -1.293 8.561 1.00 94.31 95 ILE A CA 1
ATOM 756 C C . ILE A 1 95 ? -11.265 -0.292 8.485 1.00 94.31 95 ILE A C 1
ATOM 758 O O . ILE A 1 95 ? -11.058 0.491 9.410 1.00 94.31 95 ILE A O 1
ATOM 762 N N . PHE A 1 96 ? -10.511 -0.328 7.386 1.00 91.62 96 PHE A N 1
ATOM 763 C CA . PHE A 1 96 ? -9.414 0.600 7.114 1.00 91.62 96 PHE A CA 1
ATOM 764 C C . PHE A 1 96 ? -9.883 1.649 6.105 1.00 91.62 96 PHE A C 1
ATOM 766 O O . PHE A 1 96 ? -10.331 1.294 5.017 1.00 91.62 96 PHE A O 1
ATOM 773 N N . GLY A 1 97 ? -9.775 2.931 6.454 1.00 89.88 97 GLY A N 1
ATOM 774 C CA . GLY A 1 97 ? -10.210 4.026 5.589 1.00 89.88 97 GLY A CA 1
ATOM 775 C C . GLY A 1 97 ? -9.694 5.389 6.041 1.00 89.88 97 GLY A C 1
ATOM 776 O O . GLY A 1 97 ? -9.133 5.531 7.128 1.00 89.88 97 GLY A O 1
ATOM 777 N N . SER A 1 98 ? -9.894 6.387 5.186 1.00 86.94 98 SER A N 1
ATOM 778 C CA . SER A 1 98 ? -9.582 7.797 5.423 1.00 86.94 98 SER A CA 1
ATOM 779 C C . SER A 1 98 ? -10.684 8.680 4.828 1.00 86.94 98 SER A C 1
ATOM 781 O O . SER A 1 98 ? -11.427 8.244 3.954 1.00 86.94 98 SER A O 1
ATOM 783 N N . TYR A 1 99 ? -10.792 9.923 5.301 1.00 82.56 99 TYR A N 1
ATOM 784 C CA . TYR A 1 99 ? -11.765 10.918 4.813 1.00 82.56 99 TYR A CA 1
ATOM 785 C C . TYR A 1 99 ? -11.312 11.657 3.537 1.00 82.56 99 TYR A C 1
ATOM 787 O O . TYR A 1 99 ? -11.851 12.712 3.215 1.00 82.56 99 TYR A O 1
ATOM 795 N N . THR A 1 100 ? -10.291 11.145 2.853 1.00 64.19 100 THR A N 1
ATOM 796 C CA . THR A 1 100 ? -9.576 11.814 1.752 1.00 64.19 100 THR A CA 1
ATOM 797 C C . THR A 1 100 ? -9.760 11.090 0.439 1.00 64.19 100 THR A C 1
ATOM 799 O O . THR A 1 100 ? -9.573 9.851 0.468 1.00 64.19 100 THR A O 1
#

Radius of gyration: 21.15 Å; chains: 1; bounding box: 34×31×66 Å

pLDDT: mean 90.65, std 5.58, range [62.28, 97.62]